Protein AF-A0A0M8ZSM6-F1 (afdb_monomer_lite)

pLDDT: mean 92.08, std 5.92, range [70.25, 97.56]

Foldseek 3Di:
DPDDDPDDPPCVVVVCPPVHDDDDDDDPDDDCVPPDPVVVD

Organism: NCBI:txid166423

Radius of gyration: 21.44 Å; chains: 1; bounding box: 47×33×43 Å

Secondary structure (DSSP, 8-state):
-PPPPS---TTHHHHHHHS--PPPPP-SS---TT--HHHH-

InterPro domains:
  IPR002673 Large ribosomal subunit protein eL29 [PF01779] (3-41)
  IPR002673 Large ribosomal subunit protein eL29 [PTHR12884] (1-41)

Structure (mmCIF, N/CA/C/O backbone):
data_AF-A0A0M8ZSM6-F1
#
_entry.id   AF-A0A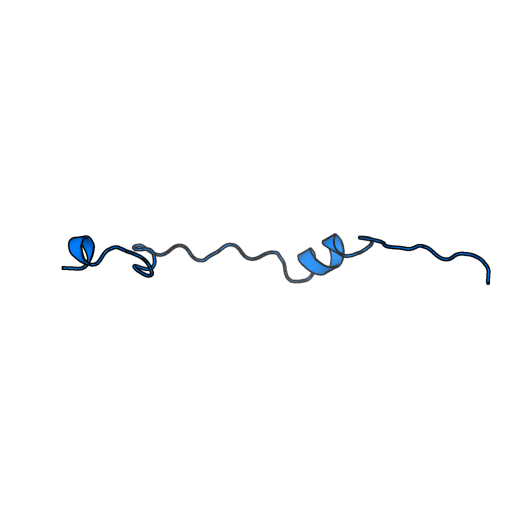0M8ZSM6-F1
#
loop_
_atom_site.group_PDB
_atom_site.id
_atom_site.type_symbol
_atom_site.label_atom_id
_atom_site.label_alt_id
_atom_site.label_comp_id
_atom_site.label_asym_id
_atom_site.label_entity_id
_atom_site.label_seq_id
_atom_site.pdbx_PDB_ins_code
_atom_site.Cartn_x
_atom_site.Cartn_y
_atom_site.Cartn_z
_atom_site.occupancy
_atom_site.B_iso_or_equiv
_atom_site.auth_seq_id
_atom_site.auth_comp_id
_atom_site.auth_asym_id
_atom_site.auth_atom_id
_atom_site.pdbx_PDB_model_num
ATOM 1 N N . MET A 1 1 ? 27.032 -22.543 -13.482 1.00 70.25 1 MET A N 1
ATOM 2 C CA . MET A 1 1 ? 25.877 -21.630 -13.323 1.00 70.25 1 MET A CA 1
ATOM 3 C C . MET A 1 1 ? 26.389 -20.198 -13.323 1.00 70.25 1 MET A C 1
ATOM 5 O O . MET A 1 1 ? 27.115 -19.833 -12.405 1.00 70.25 1 MET A O 1
ATOM 9 N N . ALA A 1 2 ? 26.084 -19.402 -14.348 1.00 78.00 2 ALA A N 1
ATOM 10 C CA . ALA A 1 2 ? 26.380 -17.970 -14.303 1.00 78.00 2 ALA A CA 1
ATOM 11 C C . ALA A 1 2 ? 25.369 -17.295 -13.361 1.00 78.00 2 ALA A C 1
ATOM 13 O O . ALA A 1 2 ? 24.174 -17.574 -13.439 1.00 78.00 2 ALA A O 1
ATOM 14 N N . LYS A 1 3 ? 25.843 -16.472 -12.421 1.00 87.31 3 LYS A N 1
ATOM 15 C CA . LYS A 1 3 ? 24.998 -15.840 -11.396 1.00 87.31 3 LYS A CA 1
ATOM 16 C C . LYS A 1 3 ? 23.914 -14.967 -12.049 1.00 87.31 3 LYS A C 1
ATOM 18 O O . LYS A 1 3 ? 24.232 -14.115 -12.873 1.00 87.31 3 LYS A O 1
ATOM 23 N N . SER A 1 4 ? 22.653 -15.158 -11.659 1.00 90.25 4 SER A N 1
ATOM 24 C CA . SER A 1 4 ? 21.519 -14.313 -12.058 1.00 90.25 4 SER A CA 1
ATOM 25 C C . SER A 1 4 ? 21.253 -13.207 -11.029 1.00 90.25 4 SER A C 1
ATOM 27 O O . SER A 1 4 ? 21.797 -13.208 -9.926 1.00 90.25 4 SER A O 1
ATOM 29 N N . LYS A 1 5 ? 20.399 -12.238 -11.378 1.00 92.62 5 LYS A N 1
ATOM 30 C CA . LYS A 1 5 ? 19.977 -11.175 -10.455 1.00 92.62 5 LYS A CA 1
ATOM 31 C C . LYS A 1 5 ? 19.184 -11.764 -9.279 1.00 92.62 5 LYS A C 1
ATOM 33 O O . LYS A 1 5 ? 18.237 -12.507 -9.502 1.00 92.62 5 LYS A O 1
ATOM 38 N N . ASN A 1 6 ? 19.526 -11.371 -8.051 1.00 93.75 6 ASN 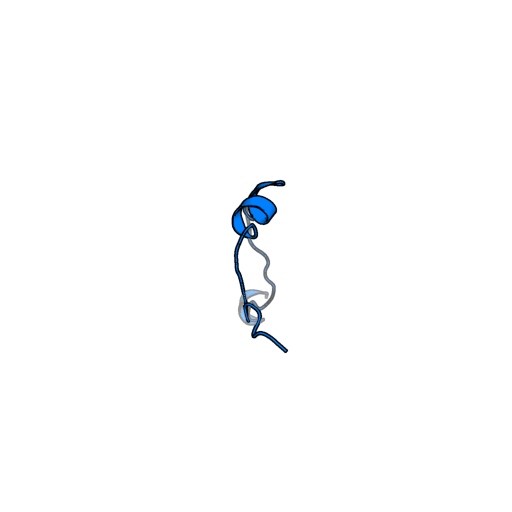A N 1
ATOM 39 C CA . ASN A 1 6 ? 18.903 -11.908 -6.831 1.00 93.75 6 ASN A CA 1
ATOM 40 C C . ASN A 1 6 ? 17.527 -11.291 -6.507 1.00 93.75 6 ASN A C 1
ATOM 42 O O . ASN A 1 6 ? 16.688 -11.949 -5.904 1.00 93.75 6 ASN A O 1
ATOM 46 N N . HIS A 1 7 ? 17.267 -10.035 -6.893 1.00 96.00 7 HIS A N 1
ATOM 47 C CA . HIS A 1 7 ? 15.975 -9.373 -6.664 1.00 96.00 7 HIS A CA 1
ATOM 48 C C . HIS A 1 7 ? 15.777 -8.157 -7.583 1.00 96.00 7 HIS A C 1
ATOM 50 O O . HIS A 1 7 ? 16.738 -7.466 -7.931 1.00 96.00 7 HIS A O 1
ATOM 56 N N . THR A 1 8 ? 14.530 -7.846 -7.961 1.00 95.31 8 THR A N 1
ATOM 57 C CA . THR A 1 8 ? 14.199 -6.578 -8.622 1.00 95.31 8 THR A CA 1
ATOM 58 C C . THR A 1 8 ? 12.794 -6.080 -8.297 1.00 95.31 8 THR A C 1
ATOM 60 O O . THR A 1 8 ? 11.818 -6.822 -8.344 1.00 95.31 8 THR A O 1
ATOM 63 N N . ASN A 1 9 ? 12.695 -4.773 -8.059 1.00 96.38 9 ASN A N 1
ATOM 64 C CA . ASN A 1 9 ? 11.434 -4.042 -7.945 1.00 96.38 9 ASN A CA 1
ATOM 65 C C . ASN A 1 9 ? 10.981 -3.465 -9.314 1.00 96.38 9 ASN A C 1
ATOM 67 O O . ASN A 1 9 ? 10.073 -2.641 -9.415 1.00 96.38 9 ASN A O 1
ATOM 71 N N . HIS A 1 10 ? 11.624 -3.880 -10.416 1.00 97.56 10 HIS A N 1
ATOM 72 C CA . HIS A 1 10 ? 11.247 -3.408 -11.744 1.00 97.56 10 HIS A CA 1
ATOM 73 C C . HIS A 1 10 ? 9.784 -3.773 -12.035 1.00 97.56 10 HIS A C 1
ATOM 75 O O . HIS A 1 10 ? 9.329 -4.870 -11.714 1.00 97.56 10 HIS A O 1
ATOM 81 N N . ASN A 1 11 ? 9.047 -2.839 -12.642 1.00 96.88 11 ASN A N 1
ATOM 82 C CA . ASN A 1 11 ? 7.625 -2.959 -12.978 1.00 96.88 11 ASN A CA 1
ATOM 83 C C . ASN A 1 11 ? 6.638 -2.971 -11.788 1.00 96.88 11 ASN A C 1
ATOM 85 O O . ASN A 1 1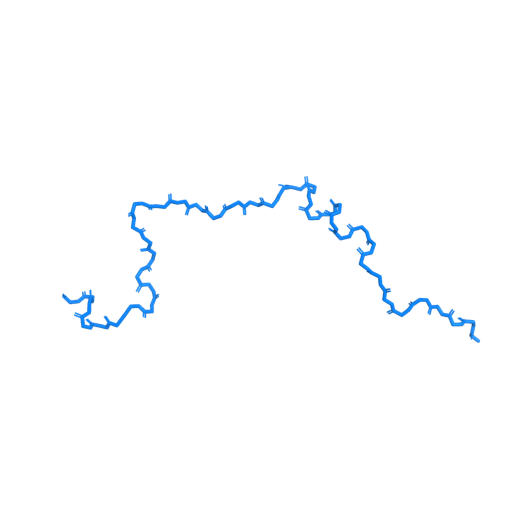1 ? 5.439 -2.926 -12.046 1.00 96.88 11 ASN A O 1
ATOM 89 N N . GLN A 1 12 ? 7.044 -2.979 -10.511 1.00 97.25 12 GLN A N 1
ATOM 90 C CA . GLN A 1 12 ? 6.043 -2.988 -9.424 1.00 97.25 12 GLN A CA 1
ATOM 91 C C . GLN A 1 12 ? 5.217 -1.697 -9.394 1.00 97.25 12 GLN A C 1
ATOM 93 O O . GLN A 1 12 ? 3.992 -1.776 -9.358 1.00 97.25 12 GLN A O 1
ATOM 98 N N . ASN A 1 13 ? 5.858 -0.531 -9.537 1.00 96.94 13 ASN A N 1
ATOM 99 C CA . ASN A 1 13 ? 5.155 0.758 -9.595 1.00 96.94 13 ASN A CA 1
ATOM 100 C C . ASN A 1 13 ? 4.167 0.797 -10.765 1.00 96.94 13 ASN A C 1
ATOM 102 O O . ASN A 1 13 ? 2.992 1.104 -10.586 1.00 96.94 13 ASN A O 1
ATOM 106 N N . ARG A 1 14 ? 4.609 0.389 -11.961 1.00 97.06 14 ARG A N 1
ATOM 107 C CA . ARG A 1 14 ? 3.739 0.310 -13.142 1.00 97.06 14 ARG A CA 1
ATOM 108 C C . ARG A 1 14 ? 2.530 -0.584 -12.869 1.00 97.06 14 ARG A C 1
ATOM 110 O O . ARG A 1 14 ? 1.413 -0.178 -13.161 1.00 97.06 14 ARG A O 1
ATOM 117 N N . LYS A 1 15 ? 2.728 -1.759 -12.258 1.00 97.06 15 LYS A N 1
ATOM 118 C CA . LYS A 1 15 ? 1.628 -2.661 -11.886 1.00 97.06 15 LYS A CA 1
ATOM 119 C C . LYS A 1 15 ? 0.682 -2.050 -10.849 1.00 97.06 15 LYS A C 1
ATOM 121 O O . LYS A 1 15 ? -0.523 -2.198 -11.026 1.00 97.06 15 LYS A O 1
ATOM 126 N N . ALA A 1 16 ? 1.203 -1.377 -9.823 1.00 96.88 16 ALA A N 1
ATOM 127 C CA . ALA A 1 16 ? 0.405 -0.733 -8.778 1.00 96.88 16 ALA A CA 1
ATOM 128 C C . ALA A 1 16 ? -0.488 0.384 -9.343 1.00 96.88 16 ALA A C 1
ATOM 130 O O . ALA A 1 16 ? -1.637 0.536 -8.935 1.00 9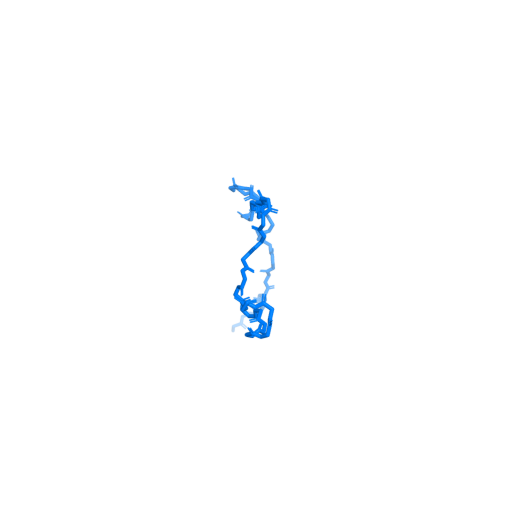6.88 16 ALA A O 1
ATOM 131 N N . HIS A 1 17 ? 0.009 1.120 -10.338 1.00 97.25 17 HIS A N 1
ATOM 132 C CA . HIS A 1 17 ? -0.745 2.194 -10.976 1.00 97.25 17 HIS A CA 1
ATOM 133 C C . HIS A 1 17 ? -1.706 1.730 -12.084 1.00 97.25 17 HIS A C 1
ATOM 135 O O . HIS A 1 17 ? -2.573 2.518 -12.446 1.00 97.25 17 HIS A O 1
ATOM 141 N N . ARG A 1 18 ? -1.651 0.473 -12.571 1.00 96.81 18 ARG A N 1
ATOM 142 C CA . ARG A 1 18 ? -2.569 -0.028 -13.627 1.00 96.81 18 ARG A CA 1
ATOM 143 C C . ARG A 1 18 ? -4.051 0.148 -13.275 1.00 96.81 18 ARG A C 1
ATOM 145 O O . ARG A 1 18 ? -4.819 0.586 -14.118 1.00 96.81 18 ARG A O 1
ATOM 152 N N . ASN A 1 19 ? -4.427 -0.141 -12.028 1.00 94.75 19 ASN A N 1
ATOM 153 C CA . ASN A 1 19 ? -5.806 0.014 -11.534 1.00 94.75 19 ASN A CA 1
ATOM 154 C C . ASN A 1 19 ? -5.984 1.269 -10.652 1.00 94.75 19 ASN A C 1
ATOM 156 O O . ASN A 1 19 ? -7.079 1.550 -10.146 1.00 94.75 19 ASN A O 1
ATOM 160 N N . GLY A 1 20 ? -4.900 2.029 -10.474 1.00 95.00 20 GLY A N 1
ATOM 161 C CA . GLY A 1 20 ? -4.790 3.139 -9.538 1.00 95.00 20 GLY A CA 1
ATOM 162 C C . GLY A 1 20 ? -4.732 2.695 -8.073 1.00 95.00 20 GLY A C 1
ATOM 163 O O . GLY A 1 20 ? -5.414 1.765 -7.645 1.00 95.00 20 GLY A O 1
ATOM 164 N N . ILE A 1 21 ? -3.950 3.419 -7.276 1.00 96.31 21 ILE A N 1
ATOM 165 C CA . ILE A 1 21 ? -3.910 3.255 -5.820 1.00 96.31 21 ILE A CA 1
ATOM 166 C C . ILE A 1 21 ? -5.125 3.989 -5.244 1.00 96.31 21 ILE A C 1
ATOM 168 O O . ILE A 1 21 ? -5.221 5.214 -5.335 1.00 96.31 21 ILE A O 1
ATOM 172 N N . LYS A 1 22 ? -6.094 3.242 -4.707 1.00 94.88 22 LYS A N 1
ATOM 173 C CA . LYS A 1 22 ? -7.340 3.816 -4.184 1.00 94.88 22 LYS A CA 1
ATOM 174 C C . LYS A 1 22 ? -7.108 4.424 -2.802 1.00 94.88 22 LYS A C 1
ATOM 176 O O . LYS A 1 22 ? -6.455 3.822 -1.955 1.00 94.88 22 LYS A O 1
ATOM 181 N N . LYS A 1 23 ? -7.670 5.612 -2.573 1.00 94.19 23 LYS A N 1
ATOM 182 C CA . LYS A 1 23 ? -7.718 6.224 -1.240 1.00 94.19 23 LYS A CA 1
ATOM 183 C C . LYS A 1 23 ? -8.796 5.532 -0.393 1.00 94.19 23 LYS A C 1
ATOM 185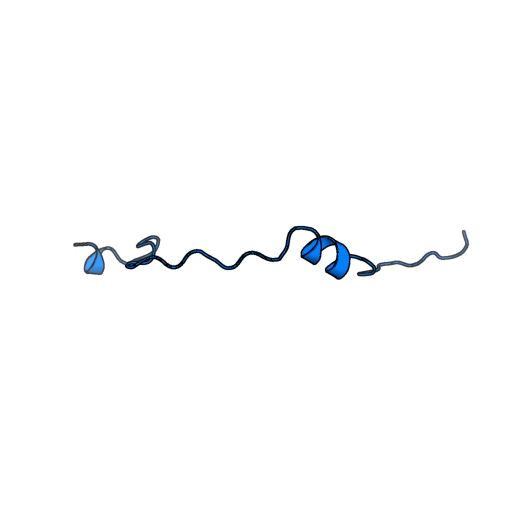 O O . LYS A 1 23 ? -9.808 5.109 -0.963 1.00 94.19 23 LYS A O 1
ATOM 190 N N . PRO A 1 24 ? -8.618 5.430 0.936 1.00 92.69 24 PRO A N 1
ATOM 191 C CA . PRO A 1 24 ? -9.687 4.973 1.814 1.00 92.69 24 PRO A CA 1
ATOM 192 C C . PRO A 1 24 ? -10.897 5.907 1.700 1.00 92.69 24 PRO A C 1
ATOM 194 O O . PRO A 1 24 ? -10.760 7.109 1.447 1.00 92.69 24 PRO A O 1
ATOM 197 N N . LYS A 1 25 ? -12.094 5.342 1.858 1.00 92.31 25 LYS A N 1
ATOM 198 C CA . LYS A 1 25 ? -13.338 6.114 1.849 1.00 92.31 25 LYS A CA 1
ATOM 199 C C . LYS A 1 25 ? -13.420 6.935 3.133 1.00 92.31 25 LYS A C 1
ATOM 201 O O . LYS A 1 25 ? -13.175 6.401 4.207 1.00 92.31 25 LYS A O 1
ATOM 206 N N . ARG A 1 26 ? -13.769 8.216 3.007 1.00 90.94 26 ARG A N 1
ATOM 207 C CA . ARG A 1 26 ? -14.057 9.079 4.157 1.00 90.94 26 ARG A CA 1
ATOM 208 C C . ARG A 1 26 ? -15.518 8.907 4.543 1.00 90.94 26 ARG A C 1
ATOM 210 O O . ARG A 1 26 ? -16.392 9.086 3.695 1.00 90.94 26 ARG A O 1
ATOM 217 N N . TYR A 1 27 ? -15.767 8.591 5.805 1.00 92.56 27 TYR A N 1
ATOM 218 C CA . TYR A 1 27 ? -17.104 8.558 6.390 1.00 92.56 27 TYR A CA 1
ATOM 219 C C . TYR A 1 27 ? -17.238 9.690 7.413 1.00 92.56 27 TYR A C 1
ATOM 221 O O . TYR A 1 27 ? -16.239 10.242 7.867 1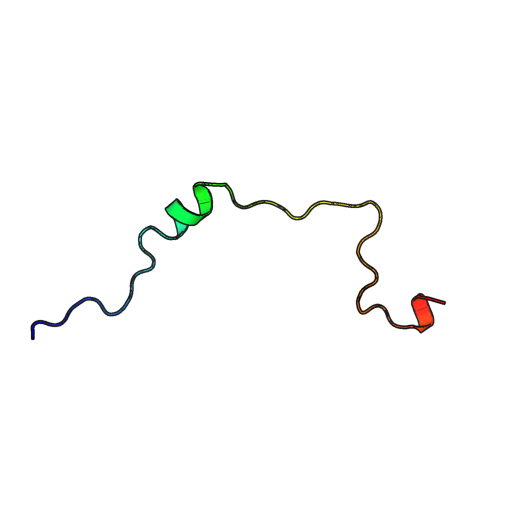.00 92.56 27 TYR A O 1
ATOM 229 N N . ARG A 1 28 ? -18.472 10.064 7.780 1.00 91.94 28 ARG A N 1
ATOM 230 C CA . ARG A 1 28 ? -18.706 11.077 8.829 1.00 91.94 28 ARG A CA 1
ATOM 231 C C . ARG A 1 28 ? -18.162 10.621 10.191 1.00 91.94 28 ARG A C 1
ATOM 233 O O . ARG A 1 28 ? -17.725 11.451 10.980 1.00 91.94 28 ARG A O 1
ATOM 240 N N . HIS A 1 29 ? -18.187 9.313 10.436 1.00 90.56 29 HIS A N 1
ATOM 241 C CA . HIS A 1 29 ? -17.645 8.662 11.622 1.00 90.56 29 HIS A CA 1
ATOM 242 C C . HIS A 1 29 ? -16.788 7.471 11.183 1.00 90.56 29 HIS A C 1
ATOM 244 O O . HIS A 1 29 ? -17.224 6.680 10.345 1.00 90.56 29 HIS A O 1
ATOM 250 N N . GLU A 1 30 ? -15.575 7.368 11.723 1.00 88.75 30 GLU A N 1
ATOM 251 C CA . GLU A 1 30 ? -14.678 6.230 11.499 1.00 88.75 30 GLU A CA 1
ATOM 252 C C . GLU A 1 30 ? -15.147 4.991 12.281 1.00 88.75 30 GLU A C 1
ATOM 254 O O . GLU A 1 30 ? -16.018 5.073 13.151 1.00 88.75 30 GLU A O 1
ATOM 259 N N . SER A 1 31 ? -14.568 3.825 11.986 1.00 90.19 31 SER A N 1
ATOM 260 C CA . SER A 1 31 ? -14.898 2.591 12.707 1.00 90.19 31 SER A CA 1
ATOM 261 C C . SER A 1 31 ? -14.525 2.683 14.190 1.00 90.19 31 SER A C 1
ATOM 263 O O . SER A 1 31 ? -13.397 3.041 14.519 1.00 90.19 31 SER A O 1
ATOM 265 N N . THR A 1 32 ? -15.411 2.240 15.081 1.00 92.69 32 THR A N 1
ATOM 266 C CA . THR A 1 32 ? -15.154 2.144 16.530 1.00 92.69 32 THR A CA 1
ATOM 267 C C . THR A 1 32 ? -14.392 0.874 16.938 1.00 92.69 32 THR A C 1
ATOM 269 O O . THR A 1 32 ? -14.304 0.532 18.118 1.00 92.69 32 THR A O 1
ATOM 272 N N . LEU A 1 33 ? -13.820 0.154 15.970 1.00 92.75 33 LEU A N 1
ATOM 273 C CA . LEU A 1 33 ? -13.081 -1.079 16.212 1.00 92.75 33 LEU A CA 1
ATOM 274 C C . LEU A 1 33 ? -11.786 -0.769 16.979 1.00 92.75 33 LEU A C 1
ATOM 276 O O . LEU A 1 33 ? -10.953 0.003 16.517 1.00 92.75 33 LEU A O 1
ATOM 280 N N . GLY A 1 34 ? -11.637 -1.360 18.167 1.00 93.00 34 GLY A N 1
ATOM 281 C CA . GLY A 1 34 ? -10.512 -1.096 19.074 1.00 93.00 34 GLY A CA 1
ATOM 282 C C . GLY A 1 34 ? -10.709 0.098 20.017 1.00 93.00 34 GLY A C 1
ATOM 283 O O . GLY A 1 34 ? -9.813 0.399 20.805 1.00 93.00 34 GLY A O 1
ATOM 284 N N . VAL A 1 35 ? -11.868 0.765 19.988 1.00 94.50 35 VAL A N 1
ATOM 285 C CA . VAL A 1 35 ? -12.206 1.795 20.980 1.00 94.50 35 VAL A CA 1
ATOM 286 C C . VAL A 1 35 ? -12.477 1.128 22.331 1.00 94.50 35 VAL A C 1
ATOM 288 O O . VAL A 1 35 ? -13.169 0.116 22.417 1.00 94.50 35 VAL A O 1
ATOM 291 N N . SER A 1 36 ? -11.918 1.694 23.404 1.00 93.75 36 SER A N 1
ATOM 292 C CA . SER A 1 36 ? -12.113 1.178 24.763 1.00 93.75 36 SER A CA 1
ATOM 293 C C . SER A 1 36 ? -13.588 1.221 25.168 1.00 93.75 36 SER A C 1
ATOM 295 O O . SER A 1 36 ? -14.274 2.215 24.928 1.00 93.75 36 SER A O 1
ATOM 297 N N . PHE A 1 37 ? -14.058 0.169 25.849 1.00 90.38 37 PHE A N 1
ATOM 298 C CA . PHE A 1 37 ? -15.450 0.024 26.294 1.00 90.38 37 PHE A CA 1
ATOM 299 C C . PHE A 1 37 ? -15.981 1.225 27.087 1.00 90.38 37 PHE A C 1
ATOM 301 O O . PHE A 1 37 ? -17.171 1.512 27.020 1.00 90.38 37 PHE A O 1
ATOM 308 N N . LYS A 1 38 ? -15.113 1.970 27.785 1.00 93.25 38 LYS A N 1
ATOM 309 C CA . LYS A 1 38 ? -15.487 3.208 28.491 1.00 93.25 38 LYS A CA 1
ATOM 310 C C . LYS A 1 38 ? -16.071 4.277 27.557 1.00 93.25 38 LYS A C 1
ATOM 312 O O . LYS A 1 38 ? -16.906 5.054 27.995 1.00 93.25 38 LYS A O 1
ATOM 317 N N . PHE A 1 39 ? -15.616 4.323 26.307 1.00 85.94 39 PHE A N 1
ATOM 318 C CA . PHE A 1 39 ? -16.044 5.297 25.297 1.00 85.94 39 PHE A CA 1
ATOM 319 C C . PHE A 1 39 ? -17.112 4.743 24.343 1.00 85.94 39 PHE A C 1
ATOM 321 O O . PHE A 1 39 ? -17.617 5.483 23.507 1.00 85.94 39 PHE A O 1
ATOM 328 N N . LEU A 1 40 ? -17.430 3.446 24.442 1.00 86.06 40 LEU A N 1
ATOM 329 C CA . LEU A 1 40 ? -18.519 2.803 23.698 1.00 86.06 40 LEU A CA 1
ATOM 330 C C . LEU A 1 40 ? -19.844 2.792 24.472 1.00 86.06 40 LEU A C 1
ATOM 332 O O . LEU A 1 40 ? -20.867 2.420 23.902 1.00 86.06 40 LEU A O 1
ATOM 336 N N . LYS A 1 41 ? -19.799 3.119 25.765 1.00 74.50 41 LYS A N 1
ATOM 337 C CA . LYS A 1 41 ? -20.934 3.073 26.684 1.00 74.50 41 LYS A CA 1
ATOM 338 C C . LYS A 1 41 ? -21.681 4.398 26.732 1.00 74.50 41 LYS A C 1
ATOM 340 O O . LYS A 1 41 ? -21.007 5.450 26.699 1.00 74.50 41 LYS A O 1
#

Sequence (41 aa):
MAKSKNHTNHNQNRKAHRNGIKKPKRYRHESTLGVSFKFLK